Protein AF-X1R8L8-F1 (afdb_monomer_lite)

Radius of gyration: 14.78 Å; chains: 1; bounding box: 46×27×29 Å

Foldseek 3Di:
DDFFQLCVVDPLVRCCVQQVDDSVVVVCCRVVVDDDDPVNLVSVCVSVVHHSCVRGPDPPPPDDDDDDDPDDDD

Structure (mmCIF, N/CA/C/O backbone):
data_AF-X1R8L8-F1
#
_entry.id   AF-X1R8L8-F1
#
loop_
_atom_site.group_PDB
_atom_site.id
_atom_site.type_symbol
_atom_site.label_atom_id
_atom_site.label_alt_id
_atom_site.label_comp_id
_atom_site.label_asym_id
_atom_site.label_entity_id
_atom_site.label_seq_id
_atom_site.pdbx_PDB_ins_code
_atom_site.Cartn_x
_atom_site.Cartn_y
_atom_site.Cartn_z
_atom_site.occupancy
_atom_site.B_iso_or_equiv
_atom_site.auth_seq_id
_atom_site.auth_comp_id
_atom_site.auth_asym_id
_atom_site.auth_atom_id
_atom_site.pdbx_PDB_model_num
ATOM 1 N N . MET A 1 1 ? -6.168 -16.463 6.248 1.00 50.44 1 MET A N 1
ATOM 2 C CA . MET A 1 1 ? -5.015 -15.606 5.889 1.00 50.44 1 MET A CA 1
ATOM 3 C C . MET A 1 1 ? -5.409 -14.169 6.182 1.00 50.44 1 MET A C 1
ATOM 5 O O . MET A 1 1 ? -6.405 -13.729 5.628 1.00 50.44 1 MET A O 1
ATOM 9 N N . ARG A 1 2 ? -4.723 -13.472 7.096 1.00 60.47 2 ARG A N 1
ATOM 10 C CA . ARG A 1 2 ? -5.042 -12.069 7.405 1.00 60.47 2 ARG A CA 1
ATOM 11 C C . ARG A 1 2 ? -4.476 -11.197 6.285 1.00 60.47 2 ARG A C 1
ATOM 13 O O . ARG A 1 2 ? -3.263 -11.058 6.178 1.00 60.47 2 ARG A O 1
ATOM 20 N N . GLN A 1 3 ? -5.343 -10.712 5.404 1.00 68.50 3 GLN A N 1
ATOM 21 C CA . GLN A 1 3 ? -4.962 -9.786 4.343 1.00 68.50 3 GLN A CA 1
ATOM 22 C C . GLN A 1 3 ? -4.803 -8.386 4.947 1.00 68.50 3 GLN A C 1
ATOM 24 O O . GLN A 1 3 ? -5.602 -7.981 5.788 1.00 68.50 3 GLN A O 1
ATOM 29 N N . HIS A 1 4 ? -3.748 -7.669 4.563 1.00 79.44 4 HIS A N 1
ATOM 30 C CA . HIS A 1 4 ? -3.461 -6.346 5.122 1.00 79.44 4 HIS A CA 1
ATOM 31 C C . HIS A 1 4 ? -4.563 -5.332 4.725 1.00 79.44 4 HIS A C 1
ATOM 33 O O . HIS A 1 4 ? -4.967 -5.364 3.559 1.00 79.44 4 HIS A O 1
ATOM 39 N N . PRO A 1 5 ? -5.020 -4.426 5.624 1.00 82.38 5 PRO A N 1
ATOM 40 C CA . PRO A 1 5 ? -6.145 -3.501 5.394 1.00 82.38 5 PRO A CA 1
ATOM 41 C C . PRO A 1 5 ? -6.134 -2.768 4.047 1.00 82.38 5 PRO A C 1
ATOM 43 O O . PRO A 1 5 ? -7.144 -2.735 3.344 1.00 82.38 5 PRO A O 1
ATOM 46 N N . LEU A 1 6 ? -4.964 -2.281 3.626 1.00 86.25 6 LEU A N 1
ATOM 47 C CA . LEU A 1 6 ? -4.754 -1.680 2.308 1.00 86.25 6 LEU A CA 1
ATOM 48 C C . LEU A 1 6 ? -5.301 -2.536 1.148 1.00 86.25 6 LEU A C 1
ATOM 50 O O . LEU A 1 6 ? -5.932 -2.012 0.236 1.00 86.25 6 LEU A O 1
ATOM 54 N N . PHE A 1 7 ? -5.090 -3.854 1.187 1.00 87.56 7 PHE A N 1
ATOM 55 C CA . PHE A 1 7 ? -5.503 -4.786 0.129 1.00 87.56 7 PHE A CA 1
ATOM 56 C C . PHE A 1 7 ? -6.936 -5.304 0.287 1.00 87.56 7 PHE A C 1
ATOM 58 O O . PHE A 1 7 ? -7.363 -6.131 -0.517 1.00 87.56 7 PHE A O 1
ATOM 65 N N . ILE A 1 8 ? -7.650 -4.859 1.323 1.00 85.75 8 ILE A N 1
ATOM 66 C CA . ILE A 1 8 ? -9.104 -5.012 1.442 1.00 85.75 8 ILE A CA 1
ATOM 67 C C . ILE A 1 8 ? -9.782 -3.865 0.681 1.00 85.75 8 ILE A C 1
ATOM 69 O O . ILE A 1 8 ? -10.743 -4.092 -0.046 1.00 85.75 8 ILE A O 1
ATOM 73 N N . LYS A 1 9 ? -9.245 -2.643 0.817 1.00 85.06 9 LYS A N 1
ATOM 74 C CA . LYS A 1 9 ? -9.788 -1.420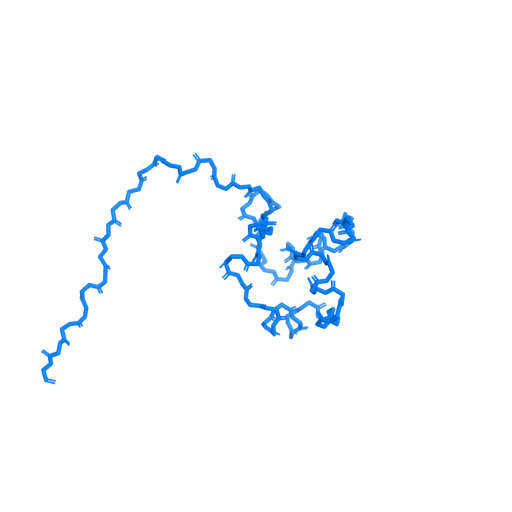 0.203 1.00 85.06 9 LYS A CA 1
ATOM 75 C C . LYS A 1 9 ? -9.368 -1.247 -1.267 1.00 85.06 9 LYS A C 1
ATOM 77 O O . LYS A 1 9 ? -10.151 -0.739 -2.063 1.00 85.06 9 LYS A O 1
ATOM 82 N N . TYR A 1 10 ? -8.156 -1.669 -1.638 1.00 90.12 10 TYR A N 1
ATOM 83 C CA . TYR A 1 10 ? -7.583 -1.435 -2.969 1.00 90.12 10 TYR A CA 1
ATOM 84 C C . TYR A 1 10 ? -7.078 -2.722 -3.625 1.00 90.12 10 TYR A C 1
ATOM 86 O O . TYR A 1 10 ? -6.439 -3.568 -2.992 1.00 90.12 10 TYR A O 1
ATOM 94 N N . THR A 1 11 ? -7.321 -2.861 -4.931 1.00 90.88 11 THR A N 1
ATOM 95 C CA . THR A 1 11 ? -6.839 -4.014 -5.699 1.00 90.88 11 THR A CA 1
ATOM 96 C C . THR A 1 11 ? -5.337 -3.903 -5.973 1.00 90.88 11 THR A C 1
ATOM 98 O O . THR A 1 11 ? -4.757 -2.816 -6.020 1.00 90.88 11 THR A O 1
ATOM 101 N N . ARG A 1 12 ? -4.679 -5.051 -6.175 1.00 91.31 12 ARG A N 1
ATOM 102 C CA . ARG A 1 12 ? -3.239 -5.093 -6.486 1.00 91.31 12 ARG A CA 1
ATOM 103 C C . ARG A 1 12 ? -2.926 -4.438 -7.830 1.00 91.31 12 ARG A C 1
ATOM 105 O O . ARG A 1 12 ? -1.885 -3.806 -7.951 1.00 91.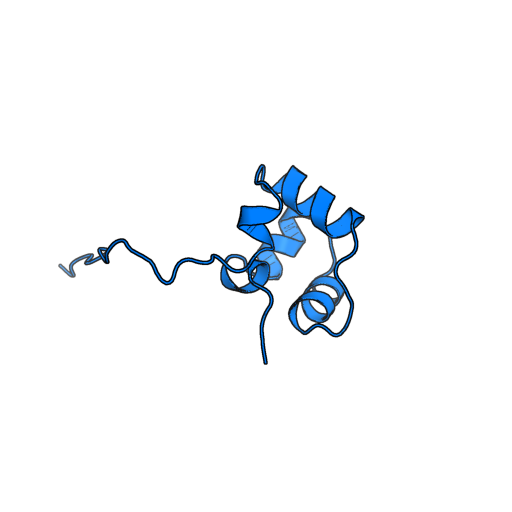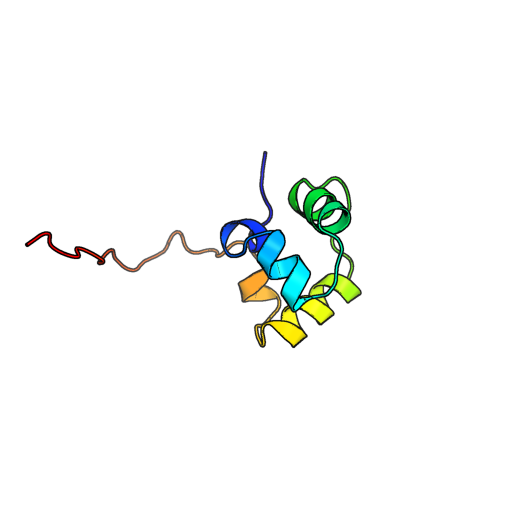31 12 ARG A O 1
ATOM 112 N N . ASP A 1 13 ? -3.807 -4.599 -8.813 1.00 92.56 13 ASP A N 1
ATOM 113 C CA . ASP A 1 13 ? -3.681 -3.976 -10.131 1.00 92.56 13 ASP A CA 1
ATOM 114 C C . ASP A 1 13 ? -3.730 -2.455 -10.034 1.00 92.56 13 ASP A C 1
ATOM 116 O O . ASP A 1 13 ? -2.823 -1.784 -10.516 1.00 92.56 13 ASP A O 1
ATOM 120 N N . TRP A 1 14 ? -4.702 -1.920 -9.299 1.00 94.31 14 TRP A N 1
ATOM 121 C CA . TRP A 1 14 ? -4.819 -0.480 -9.109 1.00 94.31 14 TRP A CA 1
ATOM 122 C C . TRP A 1 14 ? -3.626 0.096 -8.334 1.00 94.31 14 TRP A C 1
ATOM 124 O O . TRP A 1 14 ? -3.032 1.097 -8.729 1.00 94.31 14 TRP A O 1
ATOM 134 N N . LEU A 1 15 ? -3.193 -0.576 -7.259 1.00 92.56 15 LEU A N 1
ATOM 135 C CA . LEU A 1 15 ? -1.993 -0.169 -6.522 1.00 92.56 15 LEU A CA 1
ATOM 136 C C . LEU A 1 15 ? -0.737 -0.227 -7.399 1.00 92.56 15 LEU A C 1
ATOM 138 O O . LEU A 1 15 ? 0.140 0.622 -7.248 1.00 92.56 15 LEU A O 1
ATOM 142 N N . HIS A 1 16 ? -0.634 -1.196 -8.309 1.00 94.75 16 HIS A N 1
ATOM 143 C CA . HIS A 1 16 ? 0.472 -1.286 -9.260 1.00 94.75 16 HIS A CA 1
ATOM 144 C C . HIS A 1 16 ? 0.520 -0.061 -10.180 1.00 94.75 16 HIS A C 1
ATOM 146 O O . HIS A 1 16 ? 1.581 0.551 -10.301 1.00 94.75 16 HIS A O 1
ATOM 152 N N . GLU A 1 17 ? -0.616 0.336 -10.750 1.00 95.38 17 GLU A N 1
ATOM 153 C CA . GLU A 1 17 ? -0.722 1.507 -11.630 1.00 95.38 17 GLU A CA 1
ATOM 154 C C . GLU A 1 17 ? -0.410 2.816 -10.891 1.00 95.38 17 GLU A C 1
ATOM 156 O O . GLU A 1 17 ? 0.337 3.657 -11.387 1.00 95.38 17 GLU A O 1
ATOM 161 N N . VAL A 1 18 ? -0.921 2.972 -9.668 1.00 93.50 18 VAL A N 1
ATOM 162 C CA . VAL A 1 18 ? -0.792 4.219 -8.897 1.00 93.50 18 VAL A CA 1
ATOM 163 C C . VAL A 1 18 ? 0.597 4.392 -8.273 1.00 93.50 18 VAL A C 1
ATOM 165 O O . VAL A 1 18 ? 1.150 5.496 -8.239 1.00 93.50 18 VAL A O 1
ATOM 168 N N . THR A 1 19 ? 1.181 3.310 -7.752 1.00 92.38 19 THR A N 1
ATOM 169 C CA . THR A 1 19 ? 2.439 3.363 -6.982 1.00 92.38 19 THR A CA 1
ATOM 170 C C . THR A 1 19 ? 3.675 2.987 -7.803 1.00 92.38 19 THR A C 1
ATOM 172 O O . THR A 1 19 ? 4.806 3.260 -7.383 1.00 92.38 19 THR A O 1
ATOM 175 N N . GLY A 1 20 ? 3.483 2.340 -8.955 1.00 93.69 20 GLY A N 1
ATOM 176 C CA . GLY A 1 20 ? 4.551 1.799 -9.796 1.00 93.69 20 GLY A CA 1
ATOM 177 C C . GLY A 1 20 ? 5.229 0.543 -9.234 1.00 93.69 20 GLY A C 1
ATOM 178 O O . GLY A 1 20 ? 6.178 0.042 -9.835 1.00 93.69 20 GLY A O 1
ATOM 179 N N . TYR A 1 21 ? 4.788 0.009 -8.088 1.00 94.56 21 TYR A N 1
ATOM 180 C CA . TYR A 1 21 ? 5.329 -1.244 -7.554 1.00 94.56 21 TYR A CA 1
ATOM 181 C C . TYR A 1 21 ? 4.820 -2.449 -8.337 1.00 94.56 21 TYR A C 1
ATOM 183 O O . TYR A 1 21 ? 3.660 -2.503 -8.729 1.00 94.56 21 TYR A O 1
ATOM 191 N N . SER A 1 22 ? 5.662 -3.466 -8.528 1.00 95.00 22 SER A N 1
ATOM 192 C CA . SER A 1 22 ? 5.257 -4.672 -9.253 1.00 95.00 22 SER A CA 1
ATOM 193 C C . SER A 1 22 ? 4.167 -5.455 -8.510 1.00 95.00 22 SER A C 1
ATOM 195 O O . SER A 1 22 ? 4.176 -5.566 -7.280 1.00 95.00 22 SER A O 1
ATOM 197 N N . LYS A 1 23 ? 3.262 -6.093 -9.262 1.00 93.56 23 LYS A N 1
ATOM 198 C CA . LYS A 1 23 ? 2.205 -6.957 -8.701 1.00 93.56 23 LYS A CA 1
ATOM 199 C C . LYS A 1 23 ? 2.776 -8.075 -7.818 1.00 93.56 23 LYS A C 1
ATOM 201 O O . LYS A 1 23 ? 2.189 -8.421 -6.795 1.00 93.56 23 LYS A O 1
ATOM 206 N N . GLY A 1 24 ? 3.954 -8.601 -8.165 1.00 94.50 24 GLY A N 1
ATOM 207 C CA . GLY A 1 24 ? 4.661 -9.606 -7.365 1.00 94.50 24 GLY A CA 1
ATOM 208 C C . GLY A 1 24 ? 5.172 -9.071 -6.023 1.00 94.50 24 GLY A C 1
ATOM 209 O O . GLY A 1 24 ? 5.111 -9.777 -5.016 1.00 94.50 24 GLY A O 1
ATOM 210 N N . TYR A 1 25 ? 5.642 -7.820 -5.970 1.00 92.94 25 TYR A N 1
ATOM 211 C CA . TYR A 1 25 ? 5.972 -7.165 -4.702 1.00 92.94 25 TYR A CA 1
ATOM 212 C C . TYR A 1 25 ? 4.710 -6.977 -3.851 1.00 92.94 25 TYR A C 1
ATOM 214 O O . TYR A 1 25 ? 4.650 -7.478 -2.730 1.00 92.94 25 TYR A O 1
ATOM 222 N N . LEU A 1 26 ? 3.665 -6.374 -4.426 1.00 93.06 26 LEU A N 1
ATOM 223 C CA . LEU A 1 26 ? 2.381 -6.135 -3.760 1.00 93.06 26 LEU A CA 1
ATOM 224 C C . LEU A 1 26 ? 1.744 -7.423 -3.222 1.00 93.06 26 LEU A C 1
ATOM 226 O O . LEU A 1 26 ? 1.234 -7.446 -2.108 1.00 93.06 26 LEU A O 1
ATOM 230 N N . SER A 1 27 ? 1.822 -8.527 -3.968 1.00 92.00 27 SER A N 1
ATOM 231 C CA . SER A 1 27 ? 1.324 -9.827 -3.513 1.00 92.00 27 SER A CA 1
ATOM 232 C C . SER A 1 27 ? 2.105 -10.374 -2.316 1.00 92.00 27 SER A C 1
ATOM 234 O O . SER A 1 27 ? 1.509 -11.002 -1.438 1.00 92.00 27 SER A O 1
ATOM 236 N N . ARG A 1 28 ? 3.427 -10.168 -2.261 1.00 91.69 28 ARG A N 1
ATOM 237 C CA . ARG A 1 28 ? 4.243 -10.584 -1.111 1.00 91.69 28 ARG A CA 1
ATOM 238 C C . ARG A 1 28 ? 3.918 -9.751 0.127 1.00 91.69 28 ARG A C 1
ATOM 240 O O . ARG A 1 28 ? 3.769 -10.334 1.195 1.00 91.69 28 ARG A O 1
ATOM 247 N N . VAL A 1 29 ? 3.731 -8.438 -0.029 1.00 90.00 29 VAL A N 1
ATOM 248 C CA . VAL A 1 29 ? 3.279 -7.554 1.061 1.00 90.00 29 VAL A CA 1
ATOM 249 C C . VAL A 1 29 ? 1.896 -7.986 1.558 1.00 90.00 29 VAL A C 1
ATOM 251 O O . VAL A 1 29 ? 1.710 -8.232 2.744 1.00 90.00 29 VAL A O 1
ATOM 254 N N . ALA A 1 30 ? 0.932 -8.164 0.650 1.00 88.69 30 ALA A N 1
ATOM 255 C CA . ALA A 1 30 ? -0.450 -8.511 0.989 1.00 88.69 30 ALA A CA 1
ATOM 256 C C . ALA A 1 30 ? -0.593 -9.838 1.750 1.00 88.69 30 ALA A C 1
ATOM 258 O O . ALA A 1 30 ? -1.535 -10.006 2.521 1.00 88.69 30 ALA A O 1
ATOM 259 N N . THR A 1 31 ? 0.316 -10.785 1.503 1.00 88.00 31 THR A N 1
ATOM 260 C CA . THR A 1 31 ? 0.338 -12.105 2.151 1.00 88.00 31 THR A CA 1
ATOM 261 C C . THR A 1 31 ? 1.223 -12.153 3.396 1.00 88.00 31 THR A C 1
ATOM 263 O O . THR A 1 31 ? 1.336 -13.211 4.006 1.00 88.00 31 THR A O 1
ATOM 266 N N . GLY A 1 32 ? 1.867 -11.041 3.767 1.00 86.44 32 GLY A N 1
ATOM 267 C CA . GLY A 1 32 ? 2.802 -10.988 4.892 1.00 86.44 32 GLY A CA 1
ATOM 268 C C . GLY A 1 32 ? 4.119 -11.732 4.648 1.00 86.44 32 GLY A C 1
ATOM 269 O O . GLY A 1 32 ? 4.887 -11.925 5.583 1.00 86.44 32 GLY A O 1
ATOM 270 N N . LYS A 1 33 ? 4.411 -12.146 3.404 1.00 87.69 33 LYS A N 1
ATOM 271 C CA . LYS A 1 33 ? 5.692 -12.784 3.044 1.00 87.69 33 LYS A CA 1
ATOM 272 C C . LYS A 1 33 ? 6.871 -11.821 3.153 1.00 87.69 33 LYS A C 1
ATOM 274 O O . LYS A 1 33 ? 8.002 -12.268 3.303 1.00 87.69 33 LYS A O 1
ATOM 279 N N . ILE A 1 34 ? 6.612 -10.522 3.017 1.00 89.56 34 ILE A N 1
ATOM 280 C CA . ILE A 1 34 ? 7.583 -9.460 3.280 1.00 89.56 34 ILE A CA 1
ATOM 281 C C . ILE A 1 34 ? 6.933 -8.384 4.156 1.00 89.56 34 ILE A C 1
ATOM 283 O O . ILE A 1 34 ? 5.739 -8.116 3.981 1.00 89.56 34 ILE 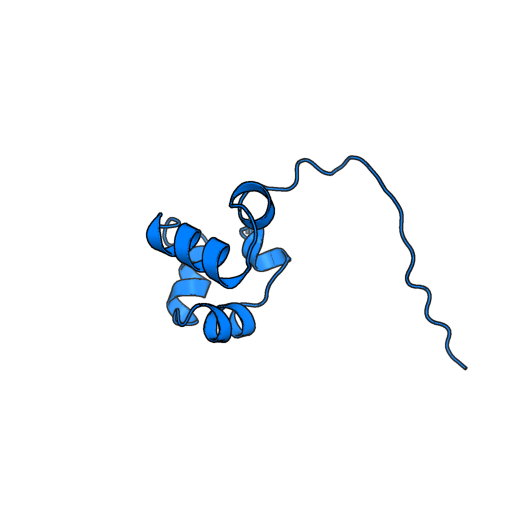A O 1
ATOM 287 N N . PRO A 1 35 ? 7.693 -7.762 5.072 1.00 86.69 35 PRO A N 1
ATOM 288 C CA . PRO A 1 35 ? 7.197 -6.650 5.868 1.00 86.69 35 PRO A CA 1
ATOM 289 C C . PRO A 1 35 ? 6.965 -5.408 4.998 1.00 86.69 35 PRO A C 1
ATOM 291 O O . PRO A 1 35 ? 7.583 -5.236 3.942 1.00 86.69 35 PRO A O 1
ATOM 294 N N . LEU A 1 36 ? 6.088 -4.521 5.468 1.00 87.81 36 LEU A N 1
ATOM 295 C CA . LEU A 1 36 ? 5.942 -3.184 4.903 1.00 87.81 36 LEU A CA 1
ATOM 296 C C . LEU A 1 36 ? 7.226 -2.390 5.138 1.00 87.81 36 LEU A C 1
ATOM 298 O O . LEU A 1 36 ? 7.701 -2.287 6.267 1.00 87.81 36 LEU A O 1
ATOM 302 N N . SER A 1 37 ? 7.782 -1.812 4.076 1.00 90.88 37 SER A N 1
ATOM 303 C CA . SER A 1 37 ? 8.880 -0.860 4.210 1.00 90.88 37 SER A CA 1
ATOM 304 C C . SER A 1 37 ? 8.338 0.553 4.398 1.00 90.88 37 SER A C 1
ATOM 306 O O . SER A 1 37 ? 7.276 0.900 3.874 1.00 90.88 37 SER A O 1
ATOM 308 N N . ARG A 1 38 ? 9.106 1.406 5.085 1.00 91.56 38 ARG A N 1
ATOM 309 C CA . ARG A 1 38 ? 8.744 2.818 5.258 1.00 91.56 38 ARG A CA 1
ATOM 310 C C . ARG A 1 38 ? 8.550 3.526 3.915 1.00 91.56 38 ARG A C 1
ATOM 312 O O . ARG A 1 38 ? 7.554 4.211 3.725 1.00 91.56 38 ARG A O 1
ATOM 319 N N . SER A 1 39 ? 9.430 3.264 2.950 1.00 92.94 39 SER A N 1
ATOM 320 C CA . SER A 1 39 ? 9.330 3.835 1.602 1.00 92.94 39 SER A CA 1
ATOM 321 C C . SER A 1 39 ? 8.061 3.410 0.858 1.00 92.94 39 SER A C 1
ATOM 323 O O . SER A 1 39 ? 7.518 4.193 0.081 1.00 92.94 39 SER A O 1
ATOM 325 N N . PHE A 1 40 ? 7.581 2.178 1.077 1.00 92.12 40 PHE A N 1
ATOM 326 C CA . PHE A 1 40 ? 6.311 1.731 0.507 1.00 92.12 40 PHE A CA 1
ATOM 327 C C . PHE A 1 40 ? 5.145 2.518 1.108 1.00 92.12 40 PHE A C 1
ATOM 329 O O . PHE A 1 40 ? 4.334 3.056 0.359 1.00 92.12 40 PHE A O 1
ATOM 336 N N . ILE A 1 41 ? 5.103 2.627 2.439 1.00 91.88 41 ILE A N 1
ATOM 337 C CA . ILE A 1 41 ? 4.072 3.375 3.168 1.00 91.88 41 ILE A CA 1
ATOM 338 C C . ILE A 1 41 ? 4.033 4.828 2.689 1.00 91.88 41 ILE A C 1
ATOM 340 O O . ILE A 1 41 ? 2.997 5.288 2.221 1.00 91.88 41 ILE A O 1
ATOM 344 N N . GLU A 1 42 ? 5.171 5.522 2.709 1.00 93.56 42 GLU A N 1
ATOM 345 C CA . GLU A 1 42 ? 5.267 6.929 2.305 1.00 93.56 42 GLU A CA 1
ATOM 346 C C . GLU A 1 42 ? 4.820 7.147 0.860 1.00 93.56 42 GLU A C 1
ATOM 348 O O . GLU A 1 42 ? 4.069 8.080 0.580 1.00 93.56 42 GLU A O 1
ATOM 353 N N . ARG A 1 43 ? 5.215 6.260 -0.063 1.00 94.06 43 ARG A N 1
ATOM 354 C CA . ARG A 1 43 ? 4.783 6.361 -1.460 1.00 94.06 43 ARG A CA 1
ATOM 355 C C . ARG A 1 43 ? 3.276 6.178 -1.606 1.00 94.06 43 ARG A C 1
ATOM 357 O O . ARG A 1 43 ? 2.662 6.912 -2.376 1.00 94.06 43 ARG A O 1
ATOM 364 N N . VAL A 1 44 ? 2.689 5.199 -0.921 1.00 92.25 44 VAL A N 1
ATOM 365 C CA . VAL A 1 44 ? 1.242 4.957 -0.977 1.00 92.25 44 VAL A CA 1
ATOM 366 C C . VAL A 1 44 ? 0.498 6.149 -0.376 1.00 92.25 44 VAL A C 1
ATOM 368 O O . VAL A 1 44 ? -0.384 6.682 -1.040 1.00 92.25 44 VAL A O 1
ATOM 371 N N . CYS A 1 45 ? 0.892 6.628 0.808 1.00 93.50 45 CYS A N 1
ATOM 372 C CA . CYS A 1 45 ? 0.295 7.807 1.442 1.00 93.50 45 CYS A CA 1
ATOM 373 C C . CYS A 1 45 ? 0.373 9.041 0.533 1.00 93.50 45 CYS A C 1
ATOM 375 O O . CYS A 1 45 ? -0.628 9.726 0.328 1.00 93.50 45 CYS A O 1
ATOM 377 N N . PHE A 1 46 ? 1.538 9.281 -0.079 1.00 93.94 46 PHE A N 1
ATOM 378 C CA . PHE A 1 46 ? 1.744 10.385 -1.015 1.00 93.94 46 PHE A CA 1
ATOM 379 C C . PHE A 1 46 ? 0.849 10.271 -2.254 1.00 93.94 46 PHE A C 1
ATOM 381 O O . PHE A 1 46 ? 0.220 11.244 -2.651 1.00 93.94 46 PHE A O 1
ATOM 388 N N . LYS A 1 47 ? 0.764 9.085 -2.866 1.00 93.94 47 LYS A N 1
ATOM 389 C CA . LYS A 1 47 ? -0.028 8.877 -4.087 1.00 93.94 47 LYS A CA 1
ATOM 390 C C . LYS A 1 47 ? -1.535 8.896 -3.846 1.00 93.94 47 LYS A C 1
ATOM 392 O O . LYS A 1 47 ? -2.275 9.323 -4.724 1.00 93.94 47 LYS A O 1
ATOM 397 N N . LEU A 1 48 ? -1.985 8.413 -2.691 1.00 90.50 48 LEU A N 1
ATOM 398 C CA . LEU A 1 48 ? -3.403 8.343 -2.340 1.00 90.50 48 LEU A CA 1
ATOM 399 C C . LEU A 1 48 ? -3.891 9.607 -1.627 1.00 90.50 48 LEU A C 1
ATOM 401 O O . LEU A 1 48 ? -5.094 9.729 -1.413 1.00 90.50 48 LEU A O 1
ATOM 405 N N . HIS A 1 49 ? -2.985 10.525 -1.268 1.00 92.56 49 HIS A N 1
ATOM 406 C CA . HIS A 1 49 ? -3.276 11.716 -0.465 1.00 92.56 49 HIS A CA 1
ATOM 407 C C . HIS A 1 49 ? -4.006 11.382 0.847 1.00 92.56 49 HIS A C 1
ATOM 409 O O . HIS A 1 49 ? -4.909 12.099 1.273 1.00 92.56 49 HIS A O 1
ATOM 415 N N . LYS A 1 50 ? -3.618 10.269 1.479 1.00 90.38 50 LYS A N 1
ATOM 416 C CA . LYS A 1 50 ? -4.235 9.747 2.705 1.00 90.38 50 LYS A CA 1
ATOM 417 C C . LYS A 1 50 ? -3.178 9.450 3.767 1.00 90.38 50 LYS A C 1
ATOM 419 O O . LYS A 1 50 ? -2.064 9.057 3.406 1.00 90.38 50 LYS A O 1
ATOM 424 N N . PRO A 1 51 ? -3.500 9.626 5.059 1.00 90.88 51 PRO A N 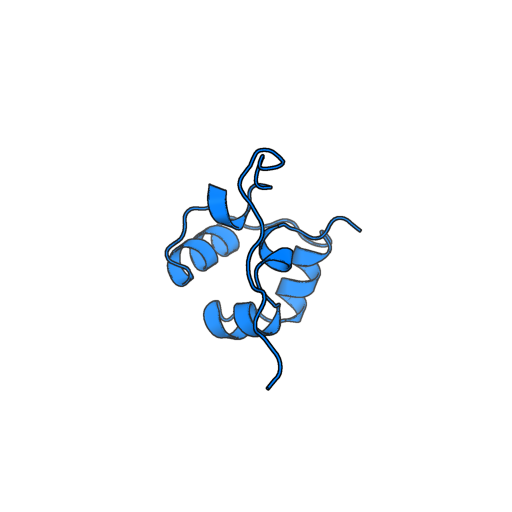1
ATOM 425 C CA . PRO A 1 51 ? -2.578 9.321 6.143 1.00 90.88 51 PRO A CA 1
ATOM 426 C C . PRO A 1 51 ? -2.367 7.809 6.299 1.00 90.88 51 PRO A C 1
ATOM 428 O O . PRO A 1 51 ? -3.200 6.991 5.899 1.00 90.88 51 PRO A O 1
ATOM 431 N N . GLU A 1 52 ? -1.245 7.440 6.920 1.00 89.19 52 GLU A N 1
ATOM 432 C CA . GLU A 1 52 ? -0.878 6.041 7.182 1.00 89.19 52 GLU A CA 1
ATOM 433 C C . GLU A 1 52 ? -1.950 5.316 8.007 1.00 89.19 52 GLU A C 1
ATOM 435 O O . GLU A 1 52 ? -2.277 4.163 7.730 1.00 89.19 52 GLU A O 1
ATOM 440 N N . GLU A 1 53 ? -2.548 6.021 8.965 1.00 87.69 53 GLU A N 1
ATOM 441 C CA . GLU A 1 53 ? -3.575 5.505 9.868 1.00 87.69 53 GLU A CA 1
ATOM 442 C C . GLU A 1 53 ? -4.817 5.009 9.116 1.00 87.69 53 GLU A C 1
ATOM 444 O O . GLU A 1 53 ? -5.361 3.962 9.438 1.00 87.69 53 GLU A O 1
ATOM 449 N N . GLU A 1 54 ? -5.228 5.691 8.047 1.00 85.12 54 GLU A N 1
ATOM 450 C CA . GLU A 1 54 ? -6.421 5.317 7.276 1.00 85.12 54 GLU A CA 1
ATOM 451 C C . GLU A 1 54 ? -6.171 4.123 6.330 1.00 85.12 54 GLU A C 1
ATOM 453 O O . GLU A 1 54 ? -7.083 3.359 5.978 1.00 85.12 54 GLU A O 1
ATOM 458 N N . LEU A 1 55 ? -4.923 3.982 5.877 1.00 85.69 55 LEU A N 1
ATOM 459 C CA . LEU A 1 55 ? -4.518 3.031 4.842 1.00 85.69 55 LEU A CA 1
ATOM 460 C C . LEU A 1 55 ? -3.979 1.716 5.411 1.00 85.69 55 LEU A C 1
ATOM 462 O O . LEU A 1 55 ? -4.170 0.652 4.809 1.00 85.69 55 LEU A O 1
ATOM 466 N N . PHE A 1 56 ? -3.270 1.792 6.536 1.00 85.62 56 PHE A N 1
ATOM 467 C CA . PHE A 1 56 ? -2.484 0.687 7.072 1.00 85.62 56 PHE A CA 1
ATOM 468 C C . PHE A 1 56 ? -2.935 0.217 8.448 1.00 85.62 56 PHE A C 1
ATOM 470 O O . PHE A 1 56 ? -2.740 -0.966 8.740 1.00 85.62 56 PHE A O 1
ATOM 477 N N . LEU A 1 57 ? -3.560 1.069 9.265 1.00 81.12 57 LEU A N 1
ATOM 478 C CA . LEU A 1 57 ? -4.151 0.588 10.507 1.00 81.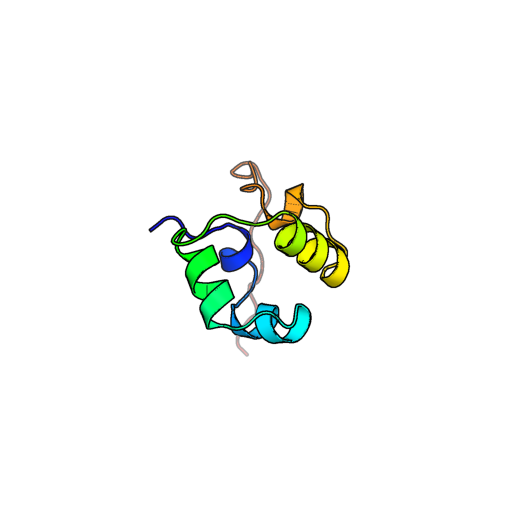12 57 LEU A CA 1
ATOM 479 C C . LEU A 1 57 ? -5.477 -0.118 10.195 1.00 81.12 57 LEU A C 1
ATOM 481 O O . LEU A 1 57 ? -6.231 0.318 9.320 1.00 81.12 57 LEU A O 1
ATOM 485 N N . PRO A 1 58 ? -5.764 -1.249 10.862 1.00 68.06 58 PRO A N 1
ATOM 486 C CA . PRO A 1 58 ? -7.107 -1.792 10.847 1.00 68.06 58 PRO A CA 1
ATOM 487 C C . PRO A 1 58 ? -8.011 -0.723 11.453 1.00 68.06 58 PRO A C 1
ATOM 489 O O . PRO A 1 58 ? -7.792 -0.320 12.594 1.00 68.06 58 PRO A O 1
ATOM 492 N N . ASP A 1 59 ? -8.985 -0.247 10.677 1.00 59.19 59 ASP A N 1
ATOM 493 C CA . ASP A 1 59 ? -10.096 0.540 11.199 1.00 59.19 59 ASP A CA 1
ATOM 494 C C . ASP A 1 59 ? -10.559 -0.146 12.491 1.00 59.19 59 ASP A C 1
ATOM 496 O O . ASP A 1 59 ? -11.040 -1.282 12.458 1.00 59.19 59 ASP A O 1
ATOM 500 N N . ALA A 1 60 ? -10.396 0.517 13.635 1.00 49.44 60 ALA A N 1
ATOM 501 C CA . ALA A 1 60 ? -10.993 0.105 14.902 1.00 49.44 60 ALA A CA 1
ATOM 502 C C . ALA A 1 60 ? -12.513 0.364 14.863 1.00 49.44 60 ALA A C 1
ATOM 504 O O . ALA A 1 60 ? -13.108 0.863 15.813 1.00 49.44 60 ALA A O 1
ATOM 505 N N . THR A 1 61 ? -13.138 0.057 13.728 1.00 47.00 61 THR A N 1
ATOM 506 C CA . THR A 1 61 ? -14.483 0.470 13.355 1.00 47.00 61 THR A CA 1
ATOM 507 C C . THR A 1 61 ? -15.343 -0.774 13.159 1.00 47.00 61 THR A C 1
ATOM 509 O O . THR A 1 61 ? -15.902 -1.027 12.098 1.00 47.00 61 THR A O 1
ATOM 512 N N . GLU A 1 62 ? -15.481 -1.536 14.244 1.00 49.41 62 GLU A N 1
ATOM 513 C CA . GLU A 1 62 ? -16.750 -2.195 14.580 1.00 49.41 62 GLU A CA 1
ATOM 514 C C . GLU A 1 62 ? -17.755 -1.217 15.233 1.00 49.41 62 GLU A C 1
ATOM 516 O O . GLU A 1 62 ? -18.801 -1.631 15.720 1.00 49.41 62 GLU A O 1
ATOM 521 N N . ALA A 1 63 ? -17.518 0.099 15.215 1.00 47.34 63 ALA A N 1
ATOM 522 C CA . ALA A 1 63 ? -18.447 1.080 15.774 1.00 47.34 63 ALA A CA 1
ATOM 523 C C . ALA A 1 63 ? -18.961 2.083 14.720 1.00 47.34 63 ALA A C 1
ATOM 525 O O . ALA A 1 63 ? -18.433 3.177 14.594 1.00 47.34 63 ALA A O 1
ATOM 526 N N . GLN A 1 64 ? -20.044 1.682 14.033 1.00 52.47 64 GLN A N 1
ATOM 527 C CA . GLN A 1 64 ? -21.165 2.520 13.546 1.00 52.47 64 GLN A CA 1
ATOM 528 C C . GLN A 1 64 ? -20.826 3.582 12.462 1.00 52.47 64 GLN A C 1
ATOM 530 O O . GLN A 1 64 ? -20.168 4.579 12.721 1.00 52.47 64 GLN A O 1
ATOM 535 N N . SER A 1 65 ? -21.343 3.520 11.225 1.00 44.06 65 SER A N 1
ATOM 536 C CA . SER A 1 65 ? -22.763 3.794 10.933 1.00 44.06 65 SER A CA 1
ATOM 537 C C . SER A 1 65 ? -23.200 3.373 9.509 1.00 44.06 65 SER A C 1
ATOM 539 O O . SER A 1 65 ? -22.779 3.950 8.513 1.00 44.06 65 SER A O 1
ATOM 541 N N . THR A 1 66 ? -24.141 2.422 9.484 1.00 50.03 66 THR A N 1
ATOM 542 C CA . THR A 1 66 ? -25.283 2.198 8.562 1.00 50.03 66 THR A CA 1
ATOM 543 C C . THR A 1 66 ? -25.136 1.832 7.064 1.00 50.03 66 THR A C 1
ATOM 545 O O . THR A 1 66 ? -24.293 2.368 6.351 1.00 50.03 66 THR A O 1
ATOM 548 N N . PRO A 1 67 ? -26.043 0.954 6.561 1.00 62.88 67 PRO A N 1
ATOM 549 C CA . PRO A 1 67 ? -26.093 0.458 5.186 1.00 62.88 67 PRO A CA 1
ATOM 550 C C . PRO A 1 67 ? -27.013 1.312 4.295 1.00 62.88 67 PRO A C 1
ATOM 552 O O . PRO A 1 67 ? -28.117 1.643 4.712 1.00 62.88 67 PRO A O 1
ATOM 555 N N . ALA A 1 68 ? -26.617 1.603 3.051 1.00 47.97 68 ALA A N 1
ATOM 556 C CA . ALA A 1 68 ? -27.553 1.966 1.977 1.00 47.97 68 ALA A CA 1
ATOM 557 C C . ALA A 1 68 ? -26.854 2.060 0.609 1.00 47.97 68 ALA A C 1
ATOM 559 O O . ALA A 1 68 ? -26.352 3.110 0.216 1.00 47.97 68 ALA A O 1
ATOM 560 N N . HIS A 1 69 ? -26.918 0.990 -0.181 1.00 48.75 69 HIS A N 1
ATOM 561 C CA . HIS A 1 69 ? -27.093 1.173 -1.622 1.00 48.75 69 HIS A CA 1
ATOM 562 C C . HIS A 1 69 ? -28.063 0.121 -2.157 1.00 48.75 69 HIS A C 1
ATOM 564 O O . HIS A 1 69 ? -27.699 -0.808 -2.870 1.00 48.75 69 HIS A O 1
ATOM 570 N N . THR A 1 70 ? -29.335 0.279 -1.788 1.00 52.94 70 THR A N 1
ATOM 571 C CA . THR A 1 70 ? -30.429 -0.201 -2.631 1.00 52.94 70 THR A CA 1
ATOM 572 C C . THR A 1 70 ? -30.387 0.633 -3.905 1.00 52.94 70 THR A C 1
ATOM 574 O O . THR A 1 70 ? -30.723 1.817 -3.877 1.00 52.94 70 THR A O 1
ATOM 577 N N . ARG A 1 71 ? -29.971 0.037 -5.023 1.00 51.62 71 ARG A N 1
ATOM 578 C CA . ARG A 1 71 ? -30.282 0.579 -6.346 1.00 51.62 71 ARG A CA 1
ATOM 579 C C . ARG A 1 71 ? -31.214 -0.395 -7.049 1.00 51.62 71 ARG A C 1
ATOM 581 O O . ARG A 1 71 ? -30.837 -1.515 -7.374 1.00 51.62 71 ARG A O 1
ATOM 588 N N . ASN A 1 72 ? -32.453 0.070 -7.166 1.00 54.25 72 ASN A N 1
ATOM 589 C CA . ASN A 1 72 ? -33.608 -0.604 -7.731 1.00 54.25 72 ASN A CA 1
ATOM 590 C C . ASN A 1 72 ? -33.360 -1.091 -9.160 1.00 54.25 72 ASN A C 1
ATOM 592 O O . ASN A 1 72 ? -32.770 -0.379 -9.973 1.00 54.25 72 ASN A O 1
ATOM 596 N N . GLN A 1 73 ? -33.894 -2.279 -9.442 1.00 49.00 73 GLN A N 1
ATOM 597 C CA . GLN A 1 73 ? -34.257 -2.700 -10.786 1.00 49.00 73 GLN A CA 1
ATOM 598 C C . GLN A 1 73 ? -35.501 -1.918 -11.230 1.00 49.00 73 GLN A C 1
ATOM 600 O O . GLN A 1 73 ? -36.469 -1.820 -10.472 1.00 49.00 73 GLN A O 1
ATOM 605 N N . GLN A 1 74 ? -35.459 -1.394 -12.449 1.00 65.56 74 GLN A N 1
ATOM 606 C CA . GLN A 1 74 ? -36.621 -1.171 -13.304 1.00 65.56 74 GLN A CA 1
ATOM 607 C C . GLN A 1 74 ? -36.295 -1.757 -14.670 1.00 65.56 74 GLN A C 1
ATOM 609 O O . GLN A 1 74 ? -35.115 -1.637 -15.075 1.00 65.56 74 GLN A O 1
#

Organism: NCBI:txid412755

InterPro domains:
  IPR010982 Lambda repressor-like, DNA-binding domain superfamily [SSF47413] (8-60)

Secondary structure (DSSP, 8-state):
----THHHHS-HHHHHHHH---HHHHHHHHTTSSPPPHHHHHHHHHHHT--HHHHHS-----S-----------

pLDDT: mean 80.52, std 16.89, range [44.06, 95.38]

Sequence (74 aa):
MRQHPLFIKYTRDWLHEVTGYSKGYLSRVATGKIPLSRSFIERVCFKLHKPEEELFLPDATEAQSTPAHTRNQQ